Protein AF-A0A918DBK1-F1 (afdb_monomer_lite)

Sequence (122 aa):
MRDVRLHYAALDVDGRYALASATVEVVTAPAWQLDADPNEFTAIEAAVTAALEGSCTVLATLVVQTEQEPGPVVCGWRIKHGWLHGMKPTTMQAAVQPCASSPAPTARAYPAPFLPDPSVTG

Radius of gyration: 15.18 Å; chains: 1; bounding box: 27×44×35 Å

Structure (mmCIF, N/CA/C/O backbone):
data_AF-A0A918DBK1-F1
#
_entry.id   AF-A0A918DBK1-F1
#
loop_
_atom_site.group_PDB
_atom_site.id
_atom_site.type_symbol
_atom_site.label_atom_id
_atom_site.label_alt_id
_atom_site.label_comp_id
_atom_site.label_asym_id
_atom_site.label_entity_id
_atom_site.label_seq_id
_atom_site.pdbx_PDB_ins_code
_atom_site.Cartn_x
_atom_site.Cartn_y
_atom_site.Cartn_z
_atom_site.occupancy
_atom_site.B_iso_or_equiv
_atom_site.auth_seq_id
_atom_site.auth_comp_id
_atom_site.auth_asym_id
_atom_site.auth_atom_id
_atom_site.pdbx_PDB_model_num
ATOM 1 N N . MET A 1 1 ? -4.852 6.750 19.024 1.00 65.00 1 MET A N 1
ATOM 2 C CA . MET A 1 1 ? -3.702 6.319 18.214 1.00 65.00 1 MET A CA 1
ATOM 3 C C . MET A 1 1 ? -4.080 5.008 17.557 1.00 65.00 1 MET A C 1
ATOM 5 O O . MET A 1 1 ? -4.746 4.203 18.204 1.00 65.00 1 MET A O 1
ATOM 9 N N . ARG A 1 2 ? -3.804 4.861 16.266 1.00 80.06 2 ARG A N 1
ATOM 10 C CA . ARG A 1 2 ? -4.075 3.641 15.502 1.00 80.06 2 ARG A CA 1
ATOM 11 C C . ARG A 1 2 ? -2.827 3.296 14.711 1.00 80.06 2 ARG A C 1
ATOM 13 O O . ARG A 1 2 ? -2.358 4.154 13.968 1.00 80.06 2 ARG A O 1
ATOM 20 N N . ASP A 1 3 ? -2.373 2.059 14.838 1.00 87.62 3 ASP A N 1
ATOM 21 C CA . ASP A 1 3 ? -1.245 1.561 14.062 1.00 87.62 3 ASP A CA 1
ATOM 22 C C . ASP A 1 3 ? -1.742 1.128 12.692 1.00 87.62 3 ASP A C 1
ATOM 24 O O . ASP A 1 3 ? -2.651 0.301 12.546 1.00 87.62 3 ASP A O 1
ATOM 28 N N . VAL A 1 4 ? -1.152 1.737 11.676 1.00 91.56 4 VAL A N 1
ATOM 29 C CA . VAL A 1 4 ? -1.437 1.467 10.280 1.00 91.56 4 VAL A CA 1
ATOM 30 C C . VAL A 1 4 ? -0.172 0.923 9.652 1.00 91.56 4 VAL A C 1
ATOM 32 O O . VAL A 1 4 ? 0.889 1.528 9.733 1.00 91.56 4 VAL A O 1
ATOM 35 N N . ARG A 1 5 ? -0.277 -0.221 8.992 1.00 94.62 5 ARG A N 1
ATOM 36 C CA . ARG A 1 5 ? 0.824 -0.801 8.241 1.00 94.62 5 ARG A CA 1
ATOM 37 C C . ARG A 1 5 ? 0.613 -0.556 6.757 1.00 94.62 5 ARG A C 1
ATOM 39 O O . ARG A 1 5 ? -0.420 -0.922 6.195 1.00 94.62 5 ARG A O 1
ATOM 46 N N . LEU A 1 6 ? 1.602 0.066 6.133 1.00 95.38 6 LEU A N 1
ATOM 47 C CA . 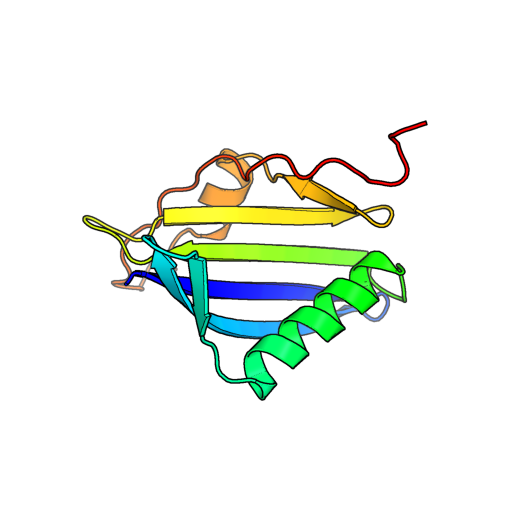LEU A 1 6 ? 1.692 0.224 4.692 1.00 95.38 6 LEU A CA 1
ATOM 48 C C . LEU A 1 6 ? 2.525 -0.921 4.133 1.00 95.38 6 LEU A C 1
ATOM 50 O O . LEU A 1 6 ? 3.610 -1.208 4.635 1.00 95.38 6 LEU A O 1
ATOM 54 N N . HIS A 1 7 ? 2.029 -1.549 3.077 1.00 95.56 7 HIS A N 1
ATOM 55 C CA . HIS A 1 7 ? 2.727 -2.590 2.342 1.00 95.56 7 HIS A CA 1
ATOM 56 C C . HIS A 1 7 ? 2.740 -2.241 0.866 1.00 95.56 7 HIS A C 1
ATOM 58 O O . HIS A 1 7 ? 1.691 -2.119 0.234 1.00 95.56 7 HIS A O 1
ATOM 64 N N . TYR A 1 8 ? 3.933 -2.118 0.308 1.00 95.81 8 TYR A N 1
ATOM 65 C CA . TYR A 1 8 ? 4.135 -1.951 -1.115 1.00 95.81 8 TYR A CA 1
ATOM 66 C C . TYR A 1 8 ? 4.723 -3.228 -1.703 1.00 95.81 8 TYR A C 1
ATOM 68 O O . TYR A 1 8 ? 5.656 -3.813 -1.147 1.00 95.81 8 TYR A O 1
ATOM 76 N N . ALA A 1 9 ? 4.198 -3.627 -2.855 1.00 94.81 9 ALA A N 1
ATOM 77 C CA . ALA A 1 9 ? 4.774 -4.682 -3.665 1.00 94.81 9 ALA A CA 1
ATOM 78 C C . ALA A 1 9 ? 4.713 -4.296 -5.138 1.00 94.81 9 ALA A C 1
ATOM 80 O O . ALA A 1 9 ? 3.674 -3.838 -5.616 1.00 94.81 9 ALA A O 1
ATOM 81 N N . ALA A 1 10 ? 5.800 -4.531 -5.861 1.00 93.38 10 ALA A N 1
ATOM 82 C CA . ALA A 1 10 ? 5.851 -4.370 -7.301 1.00 93.38 10 ALA A CA 1
ATOM 83 C C . ALA A 1 10 ? 6.613 -5.497 -7.981 1.00 93.38 10 ALA A C 1
ATOM 85 O O . ALA A 1 10 ? 7.499 -6.107 -7.390 1.00 93.38 10 ALA A O 1
ATOM 86 N N . LEU A 1 11 ? 6.242 -5.741 -9.232 1.00 92.69 11 LEU A N 1
ATOM 87 C CA . LEU A 1 11 ? 6.922 -6.618 -10.167 1.00 92.69 11 LEU A CA 1
ATOM 88 C C . LEU A 1 11 ? 7.451 -5.759 -11.314 1.00 92.69 11 LEU A C 1
ATOM 90 O O . LEU A 1 11 ? 6.671 -5.055 -11.968 1.00 92.69 11 LEU A O 1
ATOM 94 N N . ASP A 1 12 ? 8.756 -5.822 -11.550 1.00 89.75 12 ASP A N 1
ATOM 95 C CA . ASP A 1 12 ? 9.396 -5.122 -12.657 1.00 89.75 12 ASP A CA 1
ATOM 96 C C . ASP A 1 12 ? 9.388 -5.944 -13.961 1.00 89.75 12 ASP A C 1
ATOM 98 O O . ASP A 1 12 ? 8.984 -7.111 -13.995 1.00 89.75 12 ASP A O 1
ATOM 102 N N . VAL A 1 13 ? 9.806 -5.314 -15.060 1.00 88.69 13 VAL A N 1
ATOM 103 C CA . VAL A 1 13 ? 9.880 -5.936 -16.396 1.00 88.69 13 VAL A CA 1
ATOM 104 C C . VAL A 1 13 ? 10.886 -7.085 -16.491 1.00 88.69 13 VAL A C 1
ATOM 106 O O . VAL A 1 13 ? 10.735 -7.940 -17.361 1.00 88.69 13 VAL A O 1
ATOM 109 N N . ASP A 1 14 ? 11.865 -7.139 -15.585 1.00 91.56 14 ASP A N 1
ATOM 110 C CA . ASP A 1 14 ? 12.844 -8.226 -15.483 1.00 91.56 14 ASP A CA 1
ATOM 111 C C . ASP A 1 14 ? 12.321 -9.385 -14.612 1.00 91.56 14 ASP A C 1
ATOM 113 O O . ASP A 1 14 ? 13.025 -10.369 -14.377 1.00 91.56 14 ASP A O 1
ATOM 117 N N . GLY A 1 15 ? 11.086 -9.284 -14.109 1.00 89.81 15 GLY A N 1
ATOM 118 C CA . GLY A 1 15 ? 10.473 -10.275 -13.233 1.00 89.81 15 GLY A CA 1
ATOM 119 C C . GLY A 1 15 ? 10.952 -10.202 -11.779 1.00 89.81 15 GLY A C 1
ATOM 120 O O . GLY A 1 15 ? 10.745 -11.151 -11.021 1.00 89.81 15 GLY A O 1
ATOM 121 N N . ARG A 1 16 ? 11.596 -9.105 -11.368 1.00 90.38 16 ARG A N 1
ATOM 122 C CA . ARG A 1 16 ? 12.064 -8.897 -9.993 1.00 90.38 16 ARG A CA 1
ATOM 123 C C . ARG A 1 16 ? 10.975 -8.264 -9.141 1.00 90.38 16 ARG A C 1
ATOM 125 O O . ARG A 1 16 ? 10.242 -7.380 -9.583 1.00 90.38 16 ARG A O 1
ATOM 132 N N . TYR A 1 17 ? 10.915 -8.701 -7.888 1.00 90.62 17 TYR A N 1
ATOM 133 C CA . TYR A 1 17 ? 10.003 -8.146 -6.899 1.00 90.62 17 TYR A CA 1
ATOM 134 C C . TYR A 1 17 ? 10.680 -7.043 -6.090 1.00 90.62 17 TYR A C 1
ATOM 136 O O . TYR A 1 17 ? 11.763 -7.246 -5.542 1.00 90.62 17 TYR A O 1
ATOM 144 N N . ALA A 1 18 ? 10.003 -5.905 -5.968 1.00 89.88 18 ALA A N 1
ATOM 145 C CA . ALA A 1 18 ? 10.344 -4.848 -5.026 1.00 89.88 18 ALA A CA 1
ATOM 146 C C . ALA A 1 18 ? 9.290 -4.817 -3.919 1.00 89.88 18 ALA A C 1
ATOM 148 O O . ALA A 1 18 ? 8.095 -4.731 -4.201 1.00 89.88 18 ALA A O 1
ATOM 149 N N . LEU A 1 19 ? 9.733 -4.897 -2.667 1.00 94.19 19 LEU A N 1
ATOM 150 C CA . LEU A 1 19 ? 8.872 -4.875 -1.491 1.00 94.19 19 LEU A CA 1
ATOM 151 C C . LEU A 1 19 ? 9.318 -3.743 -0.571 1.00 94.19 19 LEU A C 1
ATOM 153 O O . LEU A 1 19 ? 10.514 -3.549 -0.367 1.00 94.19 19 LEU A O 1
ATOM 157 N N . ALA A 1 20 ? 8.359 -3.035 0.008 1.00 95.19 20 ALA A N 1
ATOM 158 C CA . ALA A 1 20 ? 8.607 -2.084 1.083 1.00 95.19 20 ALA A CA 1
ATOM 159 C C . ALA A 1 20 ? 7.461 -2.155 2.092 1.00 95.19 20 ALA A C 1
ATOM 161 O O . ALA A 1 20 ? 6.339 -2.559 1.769 1.00 95.19 20 ALA A O 1
ATOM 162 N N . SER A 1 21 ? 7.735 -1.821 3.346 1.00 95.88 21 SER A N 1
ATOM 163 C CA . SER A 1 21 ? 6.711 -1.739 4.383 1.00 95.88 21 SER A CA 1
ATOM 164 C C . SER A 1 21 ? 7.065 -0.640 5.367 1.00 95.88 21 SER A C 1
ATOM 166 O O . SER A 1 21 ? 8.244 -0.417 5.619 1.00 95.88 21 SER A O 1
ATOM 168 N N . ALA A 1 22 ? 6.043 0.020 5.901 1.00 96.12 22 ALA A N 1
ATOM 169 C CA . ALA A 1 22 ? 6.196 1.035 6.933 1.00 96.12 22 ALA A CA 1
ATOM 170 C C . ALA A 1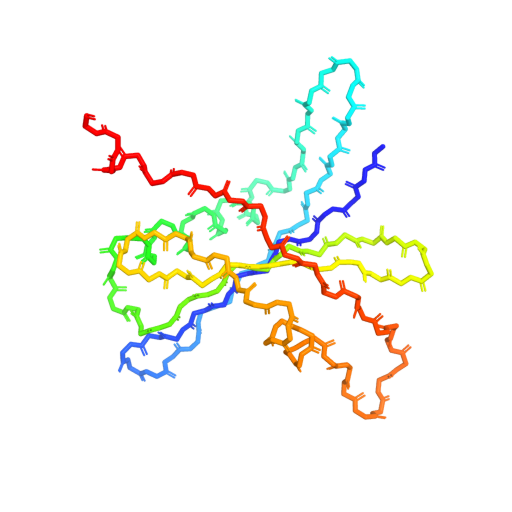 22 ? 5.088 0.897 7.969 1.00 96.12 22 ALA A C 1
ATOM 172 O O . ALA A 1 22 ? 3.939 0.601 7.618 1.00 96.12 22 ALA A O 1
ATOM 173 N N . THR A 1 23 ? 5.424 1.128 9.232 1.00 95.00 23 THR A N 1
ATOM 174 C CA . THR A 1 23 ? 4.417 1.318 10.281 1.00 95.00 23 THR A CA 1
ATOM 175 C C . THR A 1 23 ? 4.195 2.811 10.488 1.00 95.00 23 THR A C 1
ATOM 177 O O . THR A 1 23 ? 5.145 3.571 10.640 1.00 95.00 23 THR A O 1
ATOM 180 N N . VAL A 1 24 ? 2.932 3.225 10.454 1.00 92.50 24 VAL A N 1
ATOM 181 C CA . VAL A 1 24 ? 2.489 4.608 10.605 1.00 92.50 24 VAL A CA 1
ATOM 182 C C . VAL A 1 24 ? 1.527 4.675 11.780 1.00 92.50 24 VAL A C 1
ATOM 184 O O . VAL A 1 24 ? 0.459 4.061 11.766 1.00 92.50 24 VAL A O 1
ATOM 187 N N . GLU A 1 25 ? 1.886 5.451 12.787 1.00 91.19 25 GLU A N 1
ATOM 188 C CA . GLU A 1 25 ? 1.002 5.801 13.881 1.00 91.19 25 GLU A CA 1
ATOM 189 C C . GLU A 1 25 ? 0.119 6.976 13.463 1.00 91.19 25 GLU A C 1
ATOM 191 O O . GLU A 1 25 ? 0.590 8.056 13.100 1.00 91.19 25 GLU A O 1
ATOM 196 N N . VAL A 1 26 ? -1.196 6.771 13.525 1.00 86.25 26 VAL A N 1
ATOM 197 C CA . VAL A 1 26 ? -2.177 7.813 13.219 1.00 86.25 26 VAL A CA 1
ATOM 198 C C . VAL A 1 26 ? -2.810 8.309 14.512 1.00 86.25 26 VAL A C 1
ATOM 200 O O . VAL A 1 26 ? -3.552 7.589 15.198 1.00 86.25 26 VAL A O 1
ATOM 203 N N . VAL A 1 27 ? -2.564 9.575 14.839 1.00 83.50 27 VAL A N 1
ATOM 204 C CA . VAL A 1 27 ? -3.283 10.289 15.895 1.00 83.50 27 VAL A CA 1
ATOM 205 C C . VAL A 1 27 ? -4.398 11.098 15.242 1.00 83.50 27 VAL A C 1
ATOM 207 O O . VAL A 1 27 ? -4.158 12.026 14.474 1.00 83.50 27 VAL A O 1
ATOM 210 N N . THR A 1 28 ? -5.642 10.710 15.524 1.00 77.56 28 THR A N 1
ATOM 211 C CA . THR A 1 28 ? -6.838 11.394 15.025 1.00 77.56 28 THR A CA 1
ATOM 212 C C . THR A 1 28 ? -7.374 12.353 16.086 1.00 77.56 28 THR A C 1
ATOM 214 O O . THR A 1 28 ? -7.733 11.893 17.169 1.00 77.56 28 THR A O 1
ATOM 217 N N . ALA A 1 29 ? -7.515 13.633 15.728 1.00 74.25 29 ALA A N 1
ATOM 218 C CA . ALA A 1 29 ? -8.054 14.738 16.533 1.00 74.25 29 ALA A CA 1
ATOM 219 C C . ALA A 1 29 ? -7.230 15.128 17.790 1.00 74.25 29 ALA A C 1
ATOM 221 O O 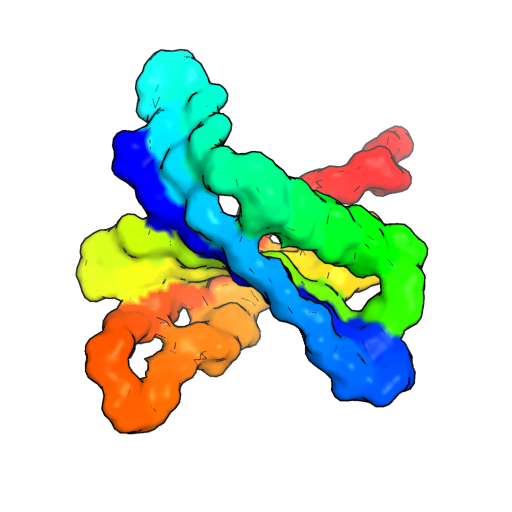. ALA A 1 29 ? -6.694 14.265 18.480 1.00 74.25 29 ALA A O 1
ATOM 222 N N . PRO A 1 30 ? -7.149 16.434 18.134 1.00 68.81 30 PRO A N 1
ATOM 223 C CA . PRO A 1 30 ? -7.712 17.589 17.419 1.00 68.81 30 PRO A CA 1
ATOM 224 C C . PRO A 1 30 ? -6.962 17.948 16.122 1.00 68.81 30 PRO A C 1
ATOM 226 O O . PRO A 1 30 ? -7.501 18.684 15.303 1.00 68.81 30 PRO A O 1
ATOM 229 N N . ALA A 1 31 ? -5.774 17.384 15.895 1.00 72.38 31 ALA A N 1
ATOM 230 C CA . ALA A 1 31 ? -5.038 17.463 14.637 1.00 72.38 31 ALA A CA 1
ATOM 231 C C . ALA A 1 31 ? -4.768 16.050 14.107 1.00 72.38 31 ALA A C 1
ATOM 233 O O . ALA A 1 31 ? -4.612 15.116 14.892 1.00 72.38 31 ALA A O 1
ATOM 234 N N . TRP A 1 32 ? -4.747 15.892 12.785 1.00 78.50 32 TRP A N 1
ATOM 235 C CA . TRP A 1 32 ? -4.244 14.673 12.160 1.00 78.50 32 TRP A CA 1
ATOM 236 C C . TRP A 1 32 ? -2.723 14.709 12.229 1.00 78.50 32 TRP A C 1
ATOM 238 O O . TRP A 1 32 ? -2.106 15.563 11.595 1.00 78.50 32 TRP A O 1
ATOM 248 N N . GLN A 1 33 ? -2.135 13.807 13.009 1.00 83.06 33 GLN A N 1
ATOM 249 C CA . GLN A 1 33 ? -0.692 13.608 13.044 1.00 83.06 33 GLN A CA 1
ATOM 250 C C . GLN A 1 33 ? -0.381 12.192 12.569 1.00 83.06 33 GLN A C 1
ATOM 252 O O . GLN A 1 33 ? -1.028 11.230 12.993 1.00 83.06 33 GLN A O 1
ATOM 257 N N . LEU A 1 34 ? 0.583 12.108 11.659 1.00 86.19 34 LEU A N 1
ATOM 258 C CA . LEU A 1 34 ? 1.180 10.868 11.193 1.00 86.19 34 LEU A CA 1
ATOM 259 C C . LEU A 1 34 ? 2.600 10.840 11.744 1.00 86.19 34 LEU A C 1
ATOM 261 O O . LEU A 1 34 ? 3.342 11.801 11.538 1.00 86.19 34 LEU A O 1
ATOM 265 N N . ASP A 1 35 ? 2.939 9.775 12.454 1.00 90.81 35 ASP A N 1
ATOM 266 C CA . ASP A 1 35 ? 4.308 9.489 12.870 1.00 90.81 35 ASP A CA 1
ATOM 267 C C . ASP A 1 35 ? 4.725 8.137 12.297 1.00 90.81 35 ASP A C 1
ATOM 269 O O . ASP A 1 35 ? 3.915 7.215 12.210 1.00 90.81 35 ASP A O 1
ATOM 273 N N . ALA A 1 36 ? 5.956 8.034 11.824 1.00 92.25 36 ALA A N 1
ATOM 274 C CA . ALA A 1 36 ? 6.480 6.831 11.191 1.00 92.25 36 ALA A CA 1
ATOM 275 C C . ALA A 1 36 ? 8.004 6.862 11.246 1.00 92.25 36 ALA A C 1
ATOM 277 O O . ALA A 1 36 ? 8.600 7.943 11.272 1.00 92.25 36 ALA A O 1
ATOM 278 N N . ASP A 1 37 ? 8.644 5.691 11.186 1.00 94.56 37 ASP A N 1
ATOM 279 C CA . ASP A 1 37 ? 10.085 5.661 10.949 1.00 94.56 37 ASP A CA 1
ATOM 280 C C . ASP A 1 37 ? 10.387 6.371 9.612 1.00 94.56 37 ASP A C 1
ATOM 282 O O . ASP A 1 37 ? 9.845 5.976 8.569 1.00 94.56 37 ASP A O 1
ATOM 286 N N . PRO A 1 38 ? 11.236 7.417 9.608 1.00 92.81 38 PRO A N 1
ATOM 287 C CA . PRO A 1 38 ? 11.468 8.205 8.406 1.00 92.81 38 PRO A CA 1
ATOM 288 C C . PRO A 1 38 ? 12.047 7.384 7.255 1.00 92.81 38 PRO A C 1
ATOM 290 O O . PRO A 1 38 ? 11.743 7.670 6.099 1.00 92.81 38 PRO A O 1
ATOM 293 N N . ASN A 1 39 ? 12.865 6.366 7.540 1.00 95.88 39 ASN A N 1
ATOM 294 C CA . ASN A 1 39 ? 13.489 5.555 6.499 1.00 95.88 39 ASN A CA 1
ATOM 295 C C . ASN A 1 39 ? 12.474 4.592 5.881 1.00 95.88 39 ASN A C 1
ATOM 297 O O . ASN A 1 39 ? 12.422 4.467 4.657 1.00 95.88 39 ASN A O 1
ATOM 301 N N . GLU A 1 40 ? 11.649 3.944 6.707 1.00 95.19 40 GLU A N 1
ATOM 302 C CA . GLU A 1 40 ? 10.573 3.069 6.233 1.00 95.19 40 GLU A CA 1
ATOM 303 C C . GLU A 1 40 ? 9.560 3.842 5.385 1.00 95.19 40 GLU A C 1
ATOM 305 O O . GLU A 1 40 ? 9.196 3.413 4.285 1.00 95.19 40 GLU A O 1
ATOM 310 N N . PHE A 1 41 ? 9.130 5.008 5.871 1.00 93.12 41 PHE A N 1
ATOM 311 C CA . PHE A 1 41 ? 8.159 5.833 5.164 1.00 93.12 41 PHE A CA 1
ATOM 312 C C . PHE A 1 41 ? 8.734 6.384 3.853 1.00 93.12 41 PHE A C 1
ATOM 314 O O . PHE A 1 41 ? 8.097 6.248 2.808 1.00 93.12 41 PHE A O 1
ATOM 321 N N . THR A 1 42 ? 9.977 6.879 3.864 1.00 95.00 42 THR A N 1
ATOM 322 C CA . THR A 1 42 ? 10.674 7.333 2.645 1.00 95.00 42 THR A CA 1
ATOM 323 C C . THR A 1 42 ? 10.820 6.204 1.621 1.00 95.00 42 THR A C 1
ATOM 325 O O . THR A 1 42 ? 10.690 6.437 0.421 1.00 95.00 42 THR A O 1
ATOM 328 N N . ALA A 1 43 ? 11.056 4.961 2.058 1.00 94.81 43 ALA A N 1
ATOM 329 C CA . ALA A 1 43 ? 11.131 3.819 1.148 1.00 94.81 43 ALA A CA 1
ATOM 330 C C . ALA A 1 43 ? 9.786 3.542 0.455 1.00 94.81 43 ALA A C 1
ATOM 332 O O . ALA A 1 43 ? 9.762 3.256 -0.744 1.00 94.81 43 ALA A O 1
ATOM 333 N N . ILE A 1 44 ? 8.667 3.664 1.181 1.00 95.56 44 ILE A N 1
ATOM 334 C CA . ILE A 1 44 ? 7.323 3.582 0.594 1.00 95.56 44 ILE A CA 1
ATOM 335 C C . ILE A 1 44 ? 7.096 4.729 -0.394 1.00 95.56 44 ILE A C 1
ATOM 337 O O . ILE A 1 44 ? 6.668 4.470 -1.518 1.00 95.56 44 ILE A O 1
ATOM 341 N N . GLU A 1 45 ? 7.401 5.972 -0.015 1.00 94.12 45 GLU A N 1
ATOM 342 C CA . GLU A 1 45 ? 7.228 7.140 -0.888 1.00 94.12 45 GLU A CA 1
ATOM 343 C C . GLU A 1 45 ? 8.033 7.010 -2.183 1.00 94.12 45 GLU A C 1
ATOM 345 O O . GLU A 1 45 ? 7.487 7.195 -3.273 1.00 94.12 45 GLU A O 1
ATOM 350 N N . ALA A 1 46 ? 9.307 6.625 -2.086 1.00 92.62 46 ALA A N 1
ATOM 351 C CA . ALA A 1 46 ? 10.172 6.421 -3.242 1.00 92.62 46 ALA A CA 1
ATOM 352 C C . ALA A 1 46 ? 9.645 5.306 -4.156 1.00 92.62 46 ALA A C 1
ATOM 354 O O . ALA A 1 46 ? 9.596 5.470 -5.376 1.00 92.62 46 ALA A O 1
ATOM 355 N N . ALA A 1 47 ? 9.203 4.185 -3.578 1.00 92.25 47 ALA A N 1
ATOM 356 C CA . ALA A 1 47 ? 8.676 3.059 -4.340 1.00 92.25 47 ALA A CA 1
ATOM 357 C C . ALA A 1 47 ? 7.353 3.401 -5.047 1.00 92.25 47 ALA A C 1
ATOM 359 O O . ALA A 1 47 ? 7.187 3.099 -6.231 1.00 92.25 47 ALA A O 1
ATOM 360 N N . VAL A 1 48 ? 6.431 4.077 -4.354 1.00 92.56 48 VAL A N 1
ATOM 361 C CA . VAL A 1 48 ? 5.169 4.553 -4.938 1.00 92.56 48 VAL A CA 1
ATOM 362 C C . VAL A 1 48 ? 5.439 5.571 -6.045 1.00 92.56 48 VAL A C 1
ATOM 364 O O . VAL A 1 48 ? 4.852 5.453 -7.119 1.00 92.56 48 VAL A O 1
ATOM 367 N N . THR A 1 49 ? 6.357 6.515 -5.828 1.00 91.50 49 THR A N 1
ATOM 368 C CA . THR A 1 49 ? 6.746 7.518 -6.833 1.00 91.50 49 THR A CA 1
ATOM 369 C C . THR A 1 49 ? 7.281 6.850 -8.097 1.00 91.50 49 THR A C 1
ATOM 371 O O . THR A 1 49 ? 6.766 7.105 -9.183 1.00 91.50 49 THR A O 1
ATOM 374 N N . ALA A 1 50 ? 8.221 5.912 -7.963 1.00 88.94 50 ALA A N 1
ATOM 375 C CA . ALA A 1 50 ? 8.782 5.189 -9.104 1.00 88.94 50 ALA A CA 1
ATOM 376 C C . ALA A 1 50 ? 7.714 4.414 -9.904 1.00 88.94 50 ALA A C 1
ATOM 378 O O . ALA A 1 50 ? 7.746 4.389 -11.138 1.00 88.94 50 ALA A O 1
ATOM 379 N N . ALA A 1 51 ? 6.735 3.808 -9.221 1.00 90.19 51 ALA A N 1
ATOM 380 C CA . ALA A 1 51 ? 5.625 3.123 -9.882 1.00 90.19 51 ALA A CA 1
ATOM 381 C C . ALA A 1 51 ? 4.653 4.079 -10.587 1.00 90.19 51 ALA A C 1
ATOM 383 O O . ALA A 1 51 ? 4.113 3.729 -11.640 1.00 90.19 51 ALA A O 1
ATOM 384 N N . LEU A 1 52 ? 4.418 5.269 -10.028 1.00 90.25 52 LEU A N 1
ATOM 385 C CA . LEU A 1 52 ? 3.590 6.303 -10.654 1.00 90.25 52 LEU A CA 1
ATOM 386 C C . LEU A 1 52 ? 4.272 6.896 -11.892 1.00 90.25 52 LEU A C 1
ATOM 388 O O . LEU A 1 52 ? 3.614 7.114 -12.904 1.00 90.25 52 LEU A O 1
ATOM 392 N N . GLU A 1 53 ? 5.591 7.063 -11.871 1.00 88.38 53 GLU A N 1
ATOM 393 C CA . GLU A 1 53 ? 6.364 7.471 -13.051 1.00 88.38 53 GLU A CA 1
ATOM 394 C C . GLU A 1 53 ? 6.346 6.414 -14.173 1.00 88.38 53 GLU A C 1
ATOM 396 O O . GLU A 1 53 ? 6.716 6.698 -15.311 1.00 88.38 53 GLU A O 1
ATOM 401 N N . GLY A 1 54 ? 5.886 5.190 -13.882 1.00 75.00 54 GLY A N 1
ATOM 402 C CA . GLY A 1 54 ? 5.789 4.104 -14.857 1.00 75.00 54 GLY A CA 1
ATOM 403 C C . GLY A 1 54 ? 7.143 3.496 -15.226 1.00 75.00 54 GLY A C 1
ATOM 404 O O . GLY A 1 54 ? 7.244 2.788 -16.229 1.00 75.00 54 GLY A O 1
ATOM 405 N N . SER A 1 55 ? 8.183 3.747 -14.428 1.00 67.38 55 SER A N 1
ATOM 406 C CA . SER A 1 55 ? 9.522 3.224 -14.683 1.00 67.38 55 SER A CA 1
ATOM 407 C C . SER A 1 55 ? 9.552 1.716 -14.440 1.00 67.38 55 SER A C 1
ATOM 409 O O . SER A 1 55 ? 9.325 1.258 -13.319 1.00 67.38 55 SER A O 1
ATOM 411 N N . CYS A 1 56 ? 9.784 0.941 -15.505 1.00 80.31 56 CYS A N 1
ATOM 412 C CA . CYS A 1 56 ? 10.059 -0.503 -15.489 1.00 80.31 56 CYS A CA 1
ATOM 413 C C . CYS A 1 56 ? 9.092 -1.378 -14.665 1.00 80.31 56 CYS A C 1
ATOM 415 O O . CYS A 1 56 ? 9.413 -2.525 -14.379 1.00 80.31 56 CYS A O 1
ATOM 417 N N . THR A 1 57 ? 7.909 -0.880 -14.305 1.00 83.56 57 THR A N 1
ATOM 418 C CA . THR A 1 57 ? 6.982 -1.541 -13.382 1.00 83.56 57 THR A CA 1
ATOM 419 C C . THR A 1 57 ? 5.822 -2.143 -14.164 1.00 83.56 57 THR A C 1
ATOM 421 O O . THR A 1 57 ? 5.050 -1.431 -14.804 1.00 83.56 57 THR A O 1
ATOM 424 N N . VAL A 1 58 ? 5.670 -3.465 -14.103 1.00 84.56 58 VAL A N 1
ATOM 425 C CA . VAL A 1 58 ? 4.570 -4.198 -14.755 1.00 84.56 58 VAL A CA 1
ATOM 426 C C . VAL A 1 58 ? 3.303 -4.130 -13.905 1.00 84.56 58 VAL A C 1
ATOM 428 O O . VAL A 1 58 ? 2.186 -3.954 -14.406 1.00 84.56 58 VAL A O 1
ATOM 431 N N . LEU A 1 59 ? 3.475 -4.287 -12.594 1.00 87.81 59 LEU A N 1
ATOM 432 C CA . LEU A 1 59 ? 2.409 -4.258 -11.606 1.00 87.81 59 LEU A CA 1
ATOM 433 C C . LEU A 1 59 ? 2.966 -3.683 -10.312 1.00 87.81 59 LEU A C 1
ATOM 435 O O . LEU A 1 59 ? 4.002 -4.142 -9.852 1.00 87.81 59 LEU A O 1
ATOM 439 N N . ALA A 1 60 ? 2.243 -2.756 -9.697 1.00 93.81 60 ALA A N 1
ATOM 440 C CA . ALA A 1 60 ? 2.499 -2.345 -8.327 1.00 93.81 60 ALA A CA 1
ATOM 441 C C . ALA A 1 60 ? 1.191 -2.254 -7.545 1.00 93.81 60 ALA A C 1
ATOM 443 O O . ALA A 1 60 ? 0.132 -1.931 -8.095 1.00 93.81 60 ALA A O 1
ATOM 444 N N . THR A 1 61 ? 1.264 -2.562 -6.259 1.00 94.94 61 THR A N 1
ATOM 445 C CA . THR A 1 61 ? 0.147 -2.499 -5.323 1.00 94.94 61 THR A CA 1
ATOM 446 C C . THR A 1 61 ? 0.589 -1.837 -4.033 1.00 94.94 61 THR A C 1
ATOM 448 O O . THR A 1 61 ? 1.651 -2.164 -3.505 1.00 94.94 61 THR A O 1
ATOM 451 N N . LEU A 1 62 ? -0.264 -0.962 -3.511 1.00 96.06 62 LEU A N 1
ATOM 452 C CA . LEU A 1 62 ? -0.153 -0.404 -2.171 1.00 96.06 62 LEU A CA 1
ATOM 453 C C . LEU A 1 62 ? -1.315 -0.940 -1.340 1.00 96.06 62 LEU A C 1
ATOM 455 O O . LEU A 1 62 ? -2.478 -0.758 -1.701 1.00 96.06 62 LEU A O 1
ATOM 459 N N . VAL A 1 63 ? -1.001 -1.604 -0.239 1.00 95.44 63 VAL A N 1
ATOM 460 C CA . VAL A 1 63 ? -1.954 -2.160 0.714 1.00 95.44 63 VAL A CA 1
ATOM 461 C C . VAL A 1 63 ? -1.817 -1.415 2.029 1.00 95.44 63 VAL A C 1
ATOM 463 O O . VAL A 1 63 ? -0.714 -1.185 2.518 1.00 95.44 63 VAL A O 1
ATOM 466 N N . VAL A 1 64 ? -2.958 -1.060 2.602 1.00 94.94 64 VAL A N 1
ATOM 467 C CA . VAL A 1 64 ? -3.063 -0.465 3.929 1.00 94.94 64 VAL A CA 1
ATOM 468 C C . VAL A 1 64 ? -3.756 -1.476 4.820 1.00 94.94 64 VAL A C 1
ATOM 470 O O . VAL A 1 64 ? -4.862 -1.919 4.505 1.00 94.94 64 VAL A O 1
ATOM 473 N N . GLN A 1 65 ? -3.110 -1.819 5.925 1.00 94.19 65 GLN A N 1
ATOM 474 C CA . GLN A 1 65 ? -3.644 -2.673 6.973 1.00 94.19 65 GLN A CA 1
ATOM 475 C C . GLN A 1 65 ? -3.772 -1.869 8.262 1.00 94.19 65 GLN A C 1
ATOM 477 O O . GLN A 1 65 ? -2.896 -1.084 8.608 1.00 94.19 65 GLN A O 1
ATOM 482 N N . THR A 1 66 ? -4.863 -2.058 8.989 1.00 91.94 66 THR A N 1
ATOM 483 C CA . THR A 1 66 ? -5.035 -1.505 10.334 1.00 91.94 66 THR A CA 1
ATOM 484 C C . THR A 1 66 ? -5.405 -2.638 11.269 1.00 91.94 66 THR A C 1
ATOM 486 O O . THR A 1 66 ? -6.337 -3.396 10.986 1.00 91.94 66 THR A O 1
ATOM 489 N N . GLU A 1 67 ? -4.697 -2.736 12.388 1.00 87.62 67 GLU A N 1
ATOM 490 C CA . GLU A 1 67 ? -5.048 -3.678 13.446 1.00 87.62 67 GLU A CA 1
ATOM 491 C C . GLU A 1 67 ? -6.350 -3.211 14.111 1.00 87.62 67 GLU A C 1
ATOM 493 O O . GLU A 1 67 ? -6.459 -2.086 14.606 1.00 87.62 67 GLU A O 1
ATOM 498 N N . GLN A 1 68 ? -7.382 -4.050 14.054 1.00 80.94 68 GLN A N 1
ATOM 499 C CA . GLN A 1 68 ? -8.695 -3.783 14.639 1.00 80.94 68 GLN A CA 1
ATOM 500 C C . GLN A 1 68 ? -9.293 -5.076 15.188 1.00 80.94 68 GLN A C 1
ATOM 502 O O . GLN A 1 68 ? -9.020 -6.156 14.681 1.00 80.94 68 GLN A O 1
ATOM 507 N N . GLU A 1 69 ? -10.170 -4.974 16.183 1.00 74.75 69 GLU A N 1
ATOM 508 C CA 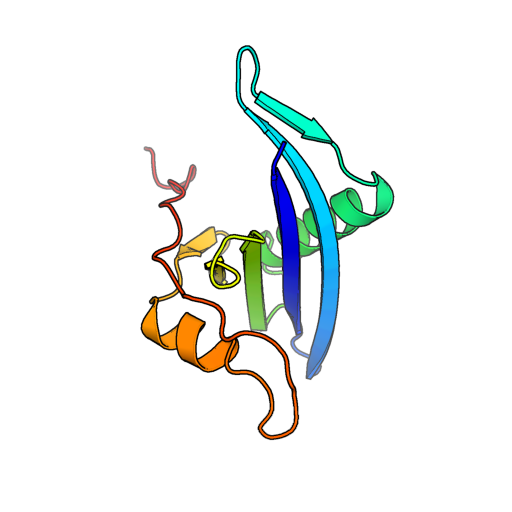. GLU A 1 69 ? -10.970 -6.112 16.643 1.00 74.75 69 GLU A CA 1
ATOM 509 C C . GLU A 1 69 ? -12.141 -6.397 15.676 1.00 74.75 69 GLU A C 1
ATOM 511 O O . GLU A 1 69 ? -12.723 -5.465 15.106 1.00 74.75 69 GLU A O 1
ATOM 516 N N . PRO A 1 70 ? -12.549 -7.664 15.461 1.00 80.62 70 PRO A N 1
ATOM 517 C CA . PRO A 1 70 ? -11.913 -8.922 15.896 1.00 80.62 70 PRO A CA 1
ATOM 518 C C . PRO A 1 70 ? -10.790 -9.431 14.963 1.00 80.62 70 PRO A C 1
ATOM 520 O O . PRO A 1 70 ? -10.443 -10.607 14.985 1.00 80.62 70 PRO A O 1
ATOM 523 N N . GLY A 1 71 ? -10.284 -8.596 14.059 1.00 85.19 71 GLY A N 1
ATOM 524 C CA . GLY A 1 71 ? -9.219 -8.951 13.126 1.00 85.19 71 GLY A CA 1
ATOM 525 C C . GLY A 1 71 ? -8.873 -7.783 12.197 1.00 85.19 71 GLY A C 1
ATOM 526 O O . GLY A 1 71 ? -9.702 -6.875 12.038 1.00 85.19 71 GLY A O 1
ATOM 527 N N . PRO A 1 72 ? -7.687 -7.806 11.561 1.00 91.56 72 PRO A N 1
ATOM 528 C CA . PRO A 1 72 ? -7.188 -6.686 10.776 1.00 91.56 72 PRO A CA 1
ATOM 529 C C . PRO A 1 72 ? -8.169 -6.272 9.684 1.00 91.56 72 PRO A C 1
ATOM 531 O O . PRO A 1 72 ? -8.855 -7.102 9.080 1.00 91.56 72 PRO A O 1
ATOM 534 N N . VAL A 1 73 ? -8.215 -4.981 9.388 1.00 93.88 73 VAL A N 1
ATOM 535 C CA . VAL A 1 73 ? -8.931 -4.463 8.221 1.00 93.88 73 VAL A CA 1
ATOM 536 C C . VAL A 1 73 ? -7.927 -4.026 7.175 1.00 93.88 73 VAL A C 1
ATOM 538 O O . VAL A 1 73 ? -6.885 -3.462 7.505 1.00 93.88 73 VAL A O 1
ATOM 541 N N . VAL A 1 74 ? -8.232 -4.305 5.912 1.00 95.50 74 VAL A N 1
ATOM 542 C CA . VAL A 1 74 ? -7.334 -4.003 4.802 1.00 95.50 74 VAL A CA 1
ATOM 543 C C . VAL A 1 74 ? -8.067 -3.345 3.649 1.00 95.50 74 VAL A C 1
ATOM 545 O O . VAL A 1 74 ? -9.219 -3.651 3.345 1.00 95.50 74 VAL A O 1
ATOM 548 N N . CYS A 1 75 ? -7.368 -2.466 2.954 1.00 95.69 75 CYS A N 1
ATOM 549 C CA . CYS A 1 75 ? -7.754 -1.988 1.636 1.00 95.69 75 CYS A CA 1
ATOM 550 C C . CYS A 1 75 ? -6.488 -1.811 0.800 1.00 95.69 75 CYS A C 1
ATOM 552 O O . CYS A 1 75 ? -5.372 -1.926 1.310 1.00 95.69 75 CYS A O 1
ATOM 554 N N . GLY A 1 76 ? -6.635 -1.560 -0.494 1.00 95.69 76 GLY A N 1
ATOM 555 C CA . GLY A 1 76 ? -5.461 -1.304 -1.304 1.00 95.69 76 GLY A CA 1
ATOM 556 C C . GLY A 1 76 ? -5.771 -0.797 -2.692 1.00 95.69 76 GLY A C 1
ATOM 557 O O . GLY A 1 76 ? -6.897 -0.880 -3.187 1.00 95.69 76 GLY A O 1
ATOM 558 N N . TRP A 1 77 ? -4.723 -0.305 -3.327 1.00 96.12 77 TRP A N 1
ATOM 559 C CA . TRP A 1 77 ? -4.734 0.232 -4.670 1.00 96.12 77 TRP A CA 1
ATOM 560 C C . TRP A 1 77 ? -3.771 -0.557 -5.538 1.00 96.12 77 TRP A C 1
ATOM 562 O O . TRP A 1 77 ? -2.710 -0.993 -5.093 1.00 96.12 77 TRP A O 1
ATOM 572 N N . ARG A 1 78 ? -4.132 -0.693 -6.806 1.00 94.06 78 ARG A N 1
ATOM 573 C CA . ARG A 1 78 ? -3.213 -1.058 -7.872 1.00 94.06 78 ARG A CA 1
ATOM 574 C C . ARG A 1 78 ? -2.721 0.222 -8.528 1.00 94.06 78 ARG A C 1
ATOM 576 O O . ARG A 1 78 ? -3.531 1.047 -8.940 1.00 94.06 78 ARG A O 1
ATOM 583 N N . ILE A 1 79 ? -1.415 0.354 -8.684 1.00 91.56 79 ILE A N 1
ATOM 584 C CA . ILE A 1 79 ? -0.816 1.467 -9.412 1.00 91.56 79 ILE A CA 1
ATOM 585 C C . ILE A 1 79 ? -0.801 1.098 -10.896 1.00 91.56 79 ILE A C 1
ATOM 587 O O . ILE A 1 79 ? -0.301 0.038 -11.286 1.00 91.56 79 ILE A O 1
ATOM 591 N N . LYS A 1 80 ? -1.444 1.922 -11.723 1.00 86.75 80 LYS A N 1
ATOM 592 C CA . LYS A 1 80 ? -1.557 1.711 -13.170 1.00 86.75 80 LYS A CA 1
ATOM 593 C C . LYS A 1 80 ? -1.749 3.053 -13.870 1.00 86.75 80 LYS A C 1
ATOM 595 O O . LYS A 1 80 ? -2.559 3.858 -13.424 1.00 86.75 80 LYS A O 1
ATOM 600 N N . HIS A 1 81 ? -1.066 3.249 -14.998 1.00 82.25 81 HIS A N 1
ATOM 601 C CA . HIS A 1 81 ? -1.174 4.467 -15.814 1.00 82.25 81 HIS A CA 1
ATOM 602 C C . HIS A 1 81 ? -0.930 5.753 -15.005 1.00 82.25 81 HIS A C 1
ATOM 604 O O . HIS A 1 81 ? -1.708 6.693 -15.095 1.00 82.25 81 HIS A O 1
ATOM 610 N N . GLY A 1 82 ? 0.101 5.755 -14.159 1.00 85.44 82 GLY A N 1
ATOM 611 C CA . GLY A 1 82 ? 0.447 6.918 -13.343 1.00 85.44 82 GLY A CA 1
ATOM 612 C C . GLY A 1 82 ? -0.537 7.268 -12.233 1.00 85.44 82 GLY A C 1
ATOM 613 O O . GLY A 1 82 ? -0.439 8.351 -11.669 1.00 85.44 82 GLY A O 1
ATOM 614 N N . TRP A 1 83 ? -1.458 6.361 -11.884 1.00 89.56 83 TRP A N 1
ATOM 615 C CA . TRP A 1 83 ? -2.424 6.607 -10.819 1.00 89.56 83 TRP A CA 1
ATOM 616 C C . TRP A 1 83 ? -2.710 5.387 -9.935 1.00 89.56 83 TRP A C 1
ATOM 618 O O . TRP A 1 83 ? -2.468 4.240 -10.325 1.00 89.56 83 TRP A O 1
ATOM 628 N N . LEU A 1 84 ? -3.248 5.640 -8.736 1.00 91.94 84 LEU A N 1
ATOM 629 C CA . LEU A 1 84 ? -3.699 4.628 -7.782 1.00 91.94 84 LEU A CA 1
ATOM 630 C C . LEU A 1 84 ? -5.174 4.278 -8.024 1.00 91.94 84 LEU A C 1
ATOM 632 O O . LEU A 1 84 ? -6.079 5.070 -7.774 1.00 91.94 84 LEU A O 1
ATOM 636 N N . HIS A 1 85 ? -5.432 3.042 -8.441 1.00 91.56 85 HIS A N 1
ATOM 637 C CA . HIS A 1 85 ? -6.775 2.521 -8.698 1.00 91.56 85 HIS A CA 1
ATOM 638 C C . HIS A 1 85 ? -7.206 1.608 -7.560 1.00 91.56 85 HIS A C 1
ATOM 640 O O . HIS A 1 85 ? -6.562 0.588 -7.315 1.00 91.56 85 HIS A O 1
ATOM 646 N N . GLY A 1 86 ? -8.303 1.941 -6.879 1.00 93.88 86 GLY A N 1
ATOM 647 C CA . GLY A 1 86 ? -8.825 1.118 -5.788 1.00 93.88 86 GLY A CA 1
ATOM 648 C C . GLY A 1 86 ? -9.069 -0.328 -6.233 1.00 93.88 86 GLY A C 1
ATOM 649 O O . GLY A 1 86 ? -9.718 -0.585 -7.251 1.00 93.88 86 GLY A O 1
ATOM 650 N N . MET A 1 87 ? -8.535 -1.289 -5.481 1.00 94.12 87 MET A N 1
ATOM 651 C CA . MET A 1 87 ? -8.760 -2.704 -5.753 1.00 94.12 87 MET A CA 1
ATOM 652 C C . MET A 1 87 ? -10.175 -3.111 -5.344 1.00 94.12 87 MET A C 1
ATOM 654 O O . MET A 1 87 ? -10.734 -2.626 -4.358 1.00 94.12 87 MET A O 1
ATOM 658 N N . LYS A 1 88 ? -10.758 -4.057 -6.090 1.00 93.62 88 LYS A N 1
ATOM 659 C CA . LYS A 1 88 ? -12.039 -4.660 -5.711 1.00 93.62 88 LYS A CA 1
ATOM 660 C C . LYS A 1 88 ? -11.871 -5.397 -4.374 1.00 93.62 88 LYS A C 1
ATOM 662 O O . LYS A 1 88 ? -10.917 -6.171 -4.255 1.00 93.62 88 LYS A O 1
ATOM 667 N N . PRO A 1 89 ? -12.809 -5.258 -3.417 1.00 94.50 89 PRO A N 1
ATOM 668 C CA . PRO A 1 89 ? -12.720 -5.946 -2.129 1.00 94.50 89 PRO A CA 1
ATOM 669 C C . PRO A 1 89 ? -12.558 -7.461 -2.263 1.00 94.50 89 PRO A C 1
ATOM 671 O O . PRO A 1 89 ? -11.810 -8.059 -1.506 1.00 94.50 89 PRO A O 1
ATOM 674 N N . THR A 1 90 ? -13.176 -8.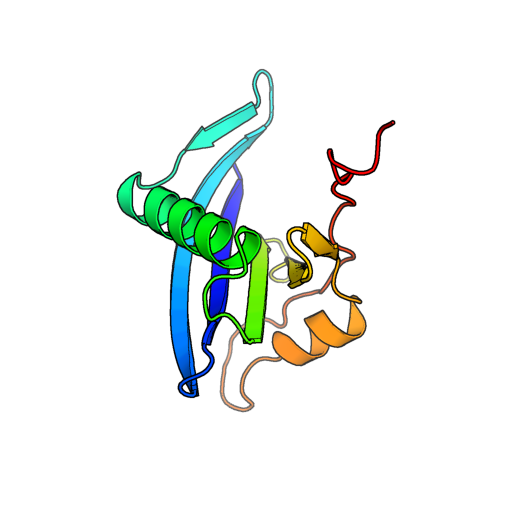088 -3.268 1.00 94.50 90 THR A N 1
ATOM 675 C CA . THR A 1 90 ? -13.034 -9.530 -3.530 1.00 94.50 90 THR A CA 1
ATOM 676 C C . THR A 1 90 ? -11.616 -9.926 -3.940 1.00 94.50 90 THR A C 1
ATOM 678 O O . THR A 1 90 ? -11.105 -10.940 -3.476 1.00 94.50 90 THR A O 1
ATOM 681 N N . THR A 1 91 ? -10.959 -9.126 -4.787 1.00 92.94 91 THR A N 1
ATOM 682 C CA . THR A 1 91 ? -9.557 -9.339 -5.178 1.00 92.94 91 THR A CA 1
ATOM 683 C C . THR A 1 91 ? -8.640 -9.163 -3.975 1.00 92.94 91 THR A C 1
ATOM 685 O O . THR A 1 91 ? -7.760 -9.987 -3.749 1.00 92.94 91 THR A O 1
ATOM 688 N N . MET A 1 92 ? -8.891 -8.127 -3.175 1.00 94.44 92 MET A N 1
ATOM 689 C CA . MET A 1 92 ? -8.127 -7.868 -1.963 1.00 94.44 92 MET A CA 1
ATOM 690 C C . MET A 1 92 ? -8.304 -8.994 -0.934 1.00 94.44 92 MET A C 1
ATOM 692 O O . MET A 1 92 ? -7.321 -9.502 -0.411 1.00 94.44 92 MET A O 1
ATOM 696 N N . GLN A 1 93 ? -9.538 -9.456 -0.709 1.00 94.44 93 GLN A N 1
ATOM 697 C CA . GLN A 1 93 ? -9.855 -10.535 0.231 1.00 94.44 93 GLN A CA 1
ATOM 698 C C . GLN A 1 93 ? -9.173 -11.856 -0.135 1.00 94.44 93 GLN A C 1
ATOM 700 O O . GLN A 1 93 ? -8.814 -12.616 0.762 1.00 94.44 93 GLN A O 1
ATOM 705 N N . ALA A 1 94 ? -9.012 -12.139 -1.431 1.00 91.19 94 ALA A N 1
ATOM 706 C CA . ALA A 1 94 ? -8.285 -13.311 -1.907 1.00 91.19 94 ALA A CA 1
ATOM 707 C C . ALA A 1 94 ? -6.772 -13.189 -1.657 1.00 91.19 94 ALA A C 1
ATOM 709 O O . ALA A 1 94 ? -6.136 -14.175 -1.300 1.00 91.19 94 ALA A O 1
ATOM 710 N N . ALA A 1 95 ? -6.206 -11.987 -1.808 1.00 88.31 95 ALA A N 1
ATOM 711 C CA . ALA A 1 95 ? -4.776 -11.734 -1.631 1.00 88.31 95 ALA A CA 1
ATOM 712 C C . ALA A 1 95 ? -4.318 -11.780 -0.163 1.00 88.31 95 ALA A C 1
ATOM 714 O O . ALA A 1 95 ? -3.163 -12.093 0.102 1.00 88.31 95 ALA A O 1
ATOM 715 N N . VAL A 1 96 ? -5.212 -11.484 0.785 1.00 88.25 96 VAL A N 1
ATOM 716 C CA . VAL A 1 96 ? -4.902 -11.462 2.228 1.00 88.25 96 VAL A CA 1
ATOM 717 C C . VAL A 1 96 ? -5.351 -12.715 2.976 1.00 88.25 96 VAL A C 1
ATOM 719 O O . VAL A 1 96 ? -5.403 -12.711 4.206 1.00 88.25 96 VAL A O 1
ATOM 722 N N . GLN A 1 97 ? -5.714 -13.783 2.260 1.00 88.88 97 GLN A N 1
ATOM 723 C CA . GLN A 1 97 ? -6.003 -15.057 2.912 1.00 88.88 97 GLN A CA 1
ATOM 724 C C . GLN A 1 97 ? -4.749 -15.556 3.641 1.00 88.88 97 GLN A C 1
ATOM 726 O O . GLN A 1 97 ? -3.688 -15.651 3.016 1.00 88.88 97 GLN A O 1
ATOM 731 N N . PRO A 1 98 ? -4.845 -15.898 4.937 1.00 86.19 98 PRO A N 1
ATOM 732 C CA . PRO A 1 98 ? -3.744 -16.538 5.637 1.00 86.19 98 PRO A CA 1
ATOM 733 C C . PRO A 1 98 ? -3.334 -17.836 4.936 1.00 86.19 98 PRO A C 1
ATOM 735 O O . PRO A 1 98 ? -4.174 -18.577 4.419 1.00 86.19 98 PRO A O 1
ATOM 738 N N . CYS A 1 99 ? -2.040 -18.154 4.959 1.00 87.19 99 CYS A N 1
ATOM 739 C CA . CYS A 1 99 ? -1.575 -19.481 4.562 1.00 87.19 99 CYS A CA 1
ATOM 740 C C . CYS A 1 99 ? -2.275 -20.553 5.413 1.00 87.19 99 CYS A C 1
ATOM 742 O O . CYS A 1 99 ? -2.502 -20.336 6.600 1.00 87.19 99 CYS A O 1
ATOM 744 N N . ALA A 1 100 ? -2.556 -21.727 4.838 1.00 83.25 100 ALA A N 1
ATOM 745 C CA . ALA A 1 100 ? -3.371 -22.772 5.475 1.00 83.25 100 ALA A CA 1
ATOM 746 C C . ALA A 1 100 ? -2.882 -23.234 6.868 1.00 83.25 100 ALA A C 1
ATOM 748 O O . ALA A 1 100 ? -3.672 -23.742 7.655 1.00 83.25 100 ALA A O 1
ATOM 749 N N . SER A 1 101 ? -1.595 -23.063 7.181 1.00 85.69 101 SER A N 1
ATOM 750 C CA . SER A 1 101 ? -0.987 -23.402 8.476 1.00 85.69 101 SER A CA 1
ATOM 751 C C . SER A 1 101 ? -0.764 -22.198 9.401 1.00 85.69 101 SER A C 1
ATOM 753 O O . SER A 1 101 ? -0.166 -22.350 10.464 1.00 85.69 101 SER A O 1
ATOM 755 N N . SER A 1 102 ? -1.162 -20.995 8.988 1.00 85.94 102 SER A N 1
ATOM 756 C CA . SER A 1 102 ? -0.944 -19.771 9.753 1.00 85.94 102 SER A CA 1
ATOM 757 C C . SER A 1 102 ? -2.063 -19.571 10.777 1.00 85.94 102 SER A C 1
ATOM 759 O O . SER A 1 102 ? -3.232 -19.586 10.394 1.00 85.94 102 SER A O 1
ATOM 761 N N . PRO A 1 103 ? -1.741 -19.313 12.058 1.00 84.06 103 PRO A N 1
ATOM 762 C CA . PRO A 1 103 ? -2.735 -18.919 13.053 1.00 84.06 103 PRO A CA 1
ATOM 763 C C . PRO A 1 103 ? -3.169 -17.450 12.904 1.00 84.06 103 PRO A C 1
ATOM 765 O O . PRO A 1 103 ? -3.908 -16.948 13.748 1.00 84.06 103 PRO A O 1
ATOM 768 N N . ALA A 1 104 ? -2.679 -16.735 11.883 1.00 85.06 104 ALA A N 1
ATOM 769 C CA . ALA A 1 104 ? -2.984 -15.325 11.692 1.00 85.06 104 ALA A CA 1
ATOM 770 C C . ALA A 1 104 ? -4.497 -15.098 11.505 1.00 85.06 104 ALA A C 1
ATOM 772 O O . ALA A 1 104 ? -5.152 -15.855 10.778 1.00 85.06 104 ALA A O 1
ATOM 773 N N . PRO A 1 105 ? -5.062 -14.044 12.122 1.00 86.44 105 PRO A N 1
ATOM 774 C CA . PRO A 1 105 ? -6.460 -13.697 11.928 1.00 86.44 105 PRO A CA 1
ATOM 775 C C . PRO A 1 105 ? -6.734 -13.389 10.453 1.00 86.44 105 PRO A C 1
ATOM 777 O O . PRO A 1 105 ? -5.910 -12.805 9.749 1.00 86.44 105 PRO A O 1
ATOM 780 N N . THR A 1 106 ? -7.921 -13.762 9.976 1.00 88.94 106 THR A N 1
ATOM 781 C CA . THR A 1 106 ? -8.344 -13.407 8.618 1.00 88.94 106 THR A CA 1
ATOM 782 C C . THR A 1 106 ? -8.651 -11.915 8.557 1.00 88.94 106 THR A C 1
ATOM 784 O O . THR A 1 106 ? -9.559 -11.436 9.239 1.00 88.94 106 THR A O 1
ATOM 787 N N . ALA A 1 107 ? -7.914 -11.185 7.721 1.00 91.88 107 ALA A N 1
ATOM 788 C CA . ALA A 1 107 ? -8.180 -9.775 7.489 1.00 91.88 107 ALA A CA 1
ATOM 789 C C . ALA A 1 107 ? -9.499 -9.573 6.725 1.00 91.88 107 ALA A C 1
ATOM 791 O O . ALA A 1 107 ? -9.848 -10.367 5.847 1.00 91.88 107 ALA A O 1
ATOM 792 N N . ARG A 1 108 ? -10.223 -8.490 7.019 1.00 94.69 108 ARG A N 1
ATOM 793 C CA . ARG A 1 108 ? -11.422 -8.078 6.273 1.00 94.69 108 ARG A CA 1
ATOM 794 C C . ARG A 1 108 ? -11.067 -7.019 5.240 1.00 94.69 108 ARG A C 1
ATOM 796 O O . ARG A 1 108 ? -10.578 -5.948 5.600 1.00 94.69 108 ARG A O 1
ATOM 803 N N . ALA A 1 109 ? -11.348 -7.295 3.972 1.00 95.19 109 ALA A N 1
ATOM 804 C CA . ALA A 1 109 ? -11.120 -6.345 2.893 1.00 95.19 109 ALA A CA 1
ATOM 805 C C . ALA A 1 109 ? -12.271 -5.339 2.735 1.00 95.19 109 ALA A C 1
ATOM 807 O O . ALA A 1 109 ? -13.442 -5.717 2.671 1.00 95.19 109 ALA A O 1
ATOM 808 N N . TYR A 1 110 ? -11.923 -4.063 2.581 1.00 93.19 110 TYR A N 1
ATOM 809 C CA . TYR A 1 110 ? -12.847 -2.960 2.317 1.00 93.19 110 TYR A CA 1
ATOM 810 C C . TYR A 1 110 ? -12.492 -2.239 1.011 1.00 93.19 110 TYR A C 1
ATOM 812 O O . TYR A 1 110 ? -11.344 -2.310 0.557 1.00 93.19 110 TYR A O 1
ATOM 820 N N . PRO A 1 111 ? -13.459 -1.539 0.385 1.00 93.50 111 PRO A N 1
ATOM 821 C CA . PRO A 1 111 ? -13.162 -0.662 -0.739 1.00 93.50 111 PRO A CA 1
ATOM 822 C C . PRO A 1 111 ? -12.119 0.375 -0.331 1.00 93.50 111 PRO A C 1
ATOM 824 O O . PRO A 1 111 ? -12.261 1.031 0.702 1.00 93.50 111 PRO A O 1
ATOM 827 N N . ALA A 1 112 ? -11.077 0.523 -1.144 1.00 92.38 112 ALA A N 1
ATOM 828 C CA . ALA A 1 112 ? -10.109 1.583 -0.934 1.00 92.38 112 ALA A CA 1
ATOM 829 C C . ALA A 1 112 ? -10.770 2.950 -1.180 1.00 92.38 112 ALA A C 1
ATOM 831 O O . ALA A 1 112 ? -11.583 3.063 -2.108 1.00 92.38 112 ALA A O 1
ATOM 832 N N . PRO A 1 113 ? -10.455 3.982 -0.376 1.00 87.38 113 PRO A N 1
ATOM 833 C CA . PRO A 1 113 ? -10.980 5.312 -0.620 1.00 87.38 113 PRO A CA 1
ATOM 834 C C . PRO A 1 113 ? -10.581 5.803 -2.013 1.00 87.38 113 PRO A C 1
ATOM 836 O O . PRO A 1 113 ? -9.488 5.524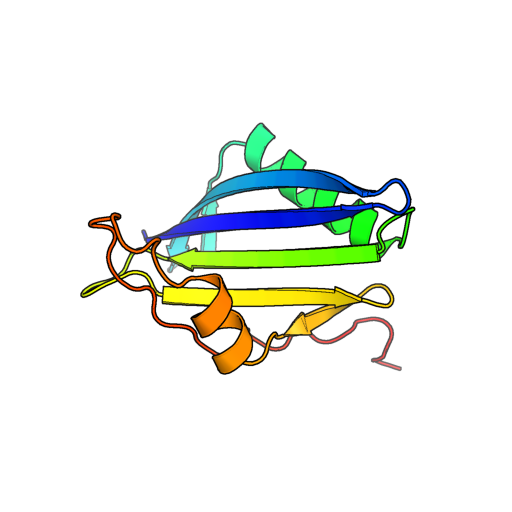 -2.518 1.00 87.38 113 PRO A O 1
ATOM 839 N N . PHE A 1 114 ? -11.505 6.523 -2.646 1.00 85.06 114 PHE A N 1
ATOM 840 C CA . PHE A 1 114 ? -11.261 7.126 -3.946 1.00 85.06 114 PHE A CA 1
ATOM 841 C C . PHE A 1 114 ? -10.215 8.233 -3.809 1.00 85.06 114 PHE A C 1
ATOM 843 O O . PHE A 1 114 ? -10.379 9.147 -3.001 1.00 85.06 114 PHE A O 1
ATOM 850 N N . LEU A 1 115 ? -9.159 8.142 -4.614 1.00 81.62 115 LEU A N 1
ATOM 851 C CA . LEU A 1 115 ? -8.150 9.182 -4.750 1.00 81.62 115 LEU A CA 1
ATOM 852 C C . LEU A 1 115 ? -8.398 9.875 -6.097 1.00 81.62 115 LEU A C 1
ATOM 854 O O . LEU A 1 115 ? -8.251 9.214 -7.131 1.00 81.62 115 LEU A O 1
ATOM 858 N N . PRO A 1 116 ? -8.833 11.150 -6.112 1.00 77.38 116 PRO A N 1
ATOM 859 C CA . PRO A 1 116 ? -9.081 11.872 -7.354 1.00 77.38 116 PRO A CA 1
ATOM 860 C C . PRO A 1 116 ? -7.771 12.068 -8.112 1.00 77.38 116 PRO A C 1
ATOM 862 O O . PRO A 1 116 ? -6.810 12.576 -7.541 1.00 77.38 116 PRO A O 1
ATOM 865 N N . ASP A 1 117 ? -7.749 11.673 -9.385 1.00 71.88 117 ASP A N 1
ATOM 866 C CA . ASP A 1 117 ? -6.601 11.892 -10.263 1.00 71.88 117 ASP A CA 1
ATOM 867 C C . ASP A 1 117 ? -6.448 13.398 -10.548 1.00 71.88 117 ASP A C 1
ATOM 869 O O . ASP A 1 117 ? -7.333 13.985 -11.185 1.00 71.88 117 ASP A O 1
ATOM 873 N N . PRO A 1 118 ? -5.358 14.045 -10.092 1.00 71.06 118 PRO A N 1
ATOM 874 C CA . PRO A 1 118 ? -5.140 15.473 -10.270 1.00 71.06 118 PRO A CA 1
ATOM 875 C C . PRO A 1 118 ? -4.938 15.848 -11.742 1.00 71.06 118 PRO A C 1
ATOM 877 O O . PRO A 1 118 ? -5.060 17.020 -12.086 1.00 71.06 118 PRO A O 1
ATOM 880 N N . SER A 1 119 ? -4.652 14.881 -12.621 1.00 68.31 119 SER A N 1
ATOM 881 C CA . SER A 1 119 ? -4.538 15.107 -14.064 1.00 68.31 119 SER A CA 1
ATOM 882 C C . SER A 1 119 ? -5.890 15.132 -14.791 1.00 68.31 119 SER A C 1
ATOM 884 O O . SER A 1 119 ? -5.959 15.573 -15.937 1.00 68.31 119 SER A O 1
ATOM 886 N N . VAL A 1 120 ? -6.971 14.690 -14.134 1.00 64.44 120 VAL A N 1
ATOM 887 C CA . VAL A 1 120 ? -8.327 14.599 -14.712 1.00 64.44 120 VAL A CA 1
ATOM 888 C C . VAL A 1 120 ? -9.212 15.786 -14.310 1.00 64.44 120 VAL A C 1
ATOM 890 O O . VAL A 1 120 ? -10.234 16.037 -14.948 1.00 64.44 120 VAL A O 1
ATOM 893 N N . THR A 1 121 ? -8.824 16.565 -13.298 1.00 53.59 121 THR A N 1
ATOM 894 C CA . THR A 1 121 ? -9.464 17.851 -12.989 1.00 53.59 121 THR A CA 1
ATOM 895 C C . THR A 1 121 ? -8.967 18.933 -13.949 1.00 53.59 121 THR A C 1
ATOM 897 O O . THR A 1 121 ? -8.025 19.661 -13.637 1.00 53.59 121 THR A O 1
ATOM 900 N N . GLY A 1 122 ? -9.587 18.987 -15.129 1.00 46.53 122 GLY A N 1
ATOM 901 C CA . GLY A 1 122 ? -9.592 20.140 -16.035 1.00 46.53 122 GLY A CA 1
ATOM 902 C C . GLY A 1 122 ? -10.809 21.029 -15.815 1.00 46.53 122 GLY A C 1
ATOM 903 O O . GLY A 1 122 ? -11.854 20.495 -15.375 1.00 46.53 122 GLY A O 1
#

Organism: NCBI:txid1623582

Secondary structure (DSSP, 8-state):
-EEEEEEEEEEETTS-EEEEEEEEEEE-SSS-EEEE-HHHHHHHHHHHHHHHTTSSEEEEEEEEEE--TTS-EEEEEEEETTEEEEPPHHHHHHHTPPPTT--PPPPEE-PPPP---TTT--

Foldseek 3Di:
DWKKKKWKWFAFLVRDIDIAMWIWDFDDPPDTDIDTDPVRVVSVVVRLQCLLVVPRTPKMKIKMWTADPPAIEIWIFIRDNSDTHTDDQVVVQVVQDDDPPDPHDRYGYDTDDDDDDPVPPD

pLDDT: mean 87.94, std 8.87, range [46.53, 96.12]